Protein AF-A0A9E0MM77-F1 (afdb_monomer)

Sequence (121 aa):
MRPPLLFATLALAAAACAADTDDRPADFAYISKTILEPNCATATCHNDATAREGYDFSSVEASRETFRRNGLVVQPDDPPANPIIFILTTSGEERMPIDGPLPDADIALIERWIINGAELE

pLDDT: mean 89.4, std 14.32, range [45.78, 98.69]

Mean predicted aligned error: 8.42 Å

Foldseek 3Di:
DDDDDDDPPPPPPPPPPPPPPPPQDLALQSLLVPPCQVFACPPCGCDPVNNVVPHHSNHLVSNLVNCVVPVQADDLCDLCVGVVLVQLPDDDCSHPPNVDRDDPVSSVSNNVSSVVVVDSD

Structure (mmCIF, N/CA/C/O backbone):
data_AF-A0A9E0MM77-F1
#
_entry.id   AF-A0A9E0MM77-F1
#
loop_
_atom_site.group_PDB
_atom_site.id
_atom_site.type_symbol
_atom_site.label_atom_id
_atom_site.label_alt_id
_atom_site.label_comp_id
_atom_site.label_asym_id
_atom_site.label_entity_id
_atom_site.label_seq_id
_atom_site.pdbx_PDB_ins_code
_atom_site.Cartn_x
_atom_site.Cartn_y
_atom_site.Cartn_z
_atom_site.occupancy
_atom_site.B_iso_or_equiv
_atom_site.auth_seq_id
_atom_site.auth_comp_id
_atom_site.auth_asym_id
_atom_site.auth_atom_id
_atom_site.pdbx_PDB_model_num
ATOM 1 N N . MET A 1 1 ? -73.762 -27.262 6.592 1.00 45.78 1 MET A N 1
ATOM 2 C CA . MET A 1 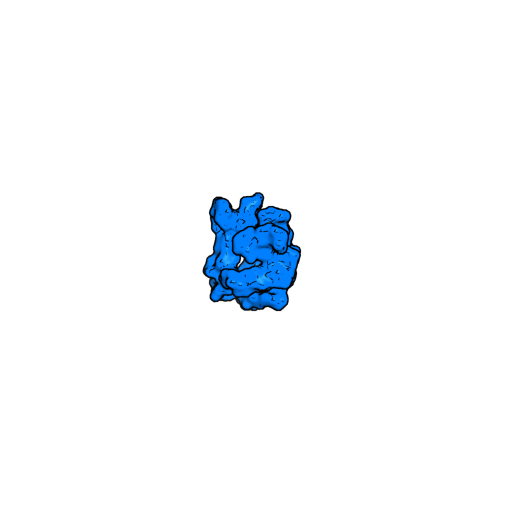1 ? -72.669 -27.856 5.792 1.00 45.78 1 MET A CA 1
ATOM 3 C C . MET A 1 1 ? -71.532 -26.837 5.760 1.00 45.78 1 MET A C 1
ATOM 5 O O . MET A 1 1 ? -71.763 -25.737 5.282 1.00 45.78 1 MET A O 1
ATOM 9 N N . ARG A 1 2 ? -70.387 -27.125 6.396 1.00 54.44 2 ARG A N 1
ATOM 10 C CA . ARG A 1 2 ? -69.206 -26.236 6.489 1.00 54.44 2 ARG A CA 1
ATOM 11 C C . ARG A 1 2 ? -68.191 -26.654 5.412 1.00 54.44 2 ARG A C 1
ATOM 13 O O . ARG A 1 2 ? -67.832 -27.830 5.436 1.00 54.44 2 ARG A O 1
ATOM 20 N N . PRO A 1 3 ? -67.712 -25.773 4.515 1.00 54.78 3 PRO A N 1
ATOM 21 C CA . PRO A 1 3 ? -66.551 -26.085 3.692 1.00 54.78 3 PRO A CA 1
ATOM 22 C C . PRO A 1 3 ? -65.253 -25.802 4.477 1.00 54.78 3 PRO A C 1
ATOM 24 O O . PRO A 1 3 ? -65.272 -25.000 5.418 1.00 54.78 3 PRO A O 1
ATOM 27 N N . PRO A 1 4 ? -64.150 -26.497 4.157 1.00 53.31 4 PRO A N 1
ATOM 28 C CA . PRO A 1 4 ? -62.966 -26.536 5.000 1.00 53.31 4 PRO A CA 1
ATOM 29 C C . PRO A 1 4 ? -62.049 -25.328 4.777 1.00 53.31 4 PRO A C 1
ATOM 31 O O . PRO A 1 4 ? -62.008 -24.725 3.707 1.00 53.31 4 PRO A O 1
ATOM 34 N N . LEU A 1 5 ? -61.307 -25.006 5.836 1.00 60.62 5 LEU A N 1
ATOM 35 C CA . LEU A 1 5 ? -60.223 -24.032 5.874 1.00 60.62 5 LEU A CA 1
ATOM 36 C C . LEU A 1 5 ? -59.088 -24.464 4.935 1.00 60.62 5 LEU A C 1
ATOM 38 O O . LEU A 1 5 ? -58.534 -25.548 5.098 1.00 60.62 5 LEU A O 1
ATOM 42 N N . LEU A 1 6 ? -58.704 -23.591 4.006 1.00 55.03 6 LEU A N 1
ATOM 43 C CA . LEU A 1 6 ? -57.439 -23.671 3.279 1.00 55.03 6 LEU A CA 1
ATOM 44 C C . LEU A 1 6 ? -56.541 -22.545 3.796 1.00 55.03 6 LEU A C 1
ATOM 46 O O . LEU A 1 6 ? -56.606 -21.409 3.333 1.00 55.03 6 LEU A O 1
ATOM 50 N N . PHE A 1 7 ? -55.728 -22.865 4.804 1.00 58.31 7 PHE A N 1
ATOM 51 C CA . PHE A 1 7 ? -54.594 -22.035 5.197 1.0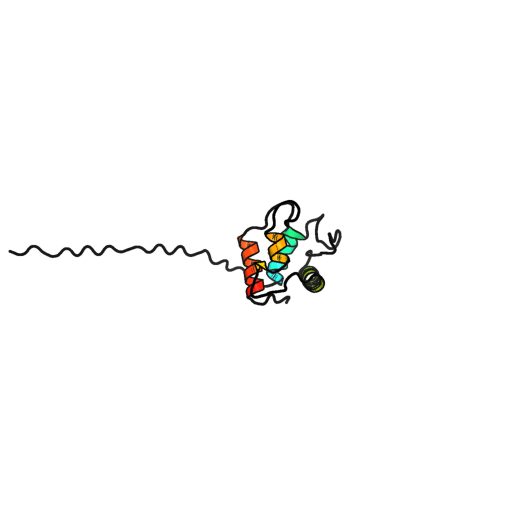0 58.31 7 PHE A CA 1
ATOM 52 C C . PHE A 1 7 ? -53.511 -22.184 4.127 1.00 58.31 7 PHE A C 1
ATOM 54 O O . PHE A 1 7 ? -52.761 -23.157 4.119 1.00 58.31 7 PHE A O 1
ATOM 61 N N . ALA A 1 8 ? -53.446 -21.229 3.203 1.00 59.31 8 ALA A N 1
ATOM 62 C CA . ALA A 1 8 ? -52.301 -21.080 2.319 1.00 59.31 8 ALA A CA 1
ATOM 63 C C . ALA A 1 8 ? -51.157 -20.440 3.120 1.00 59.31 8 ALA A C 1
ATOM 65 O O . ALA A 1 8 ? -51.098 -19.223 3.283 1.00 59.31 8 ALA A O 1
ATOM 66 N N . THR A 1 9 ? -50.264 -21.260 3.672 1.00 62.62 9 THR A N 1
ATOM 67 C CA . THR A 1 9 ? -48.993 -20.785 4.227 1.00 62.62 9 THR A CA 1
ATOM 68 C C . THR A 1 9 ? -48.086 -20.371 3.075 1.00 62.62 9 THR A C 1
ATOM 70 O O . THR A 1 9 ? -47.490 -21.213 2.404 1.00 62.62 9 THR A O 1
ATOM 73 N N . LEU A 1 10 ? -48.013 -19.065 2.828 1.00 62.00 10 LEU A N 1
ATOM 74 C CA . LEU A 1 10 ? -47.047 -18.457 1.925 1.00 62.00 10 LEU A CA 1
ATOM 75 C C . LEU A 1 10 ? -45.659 -18.564 2.579 1.00 62.00 10 LEU A C 1
ATOM 77 O O . LEU A 1 10 ? -45.331 -17.800 3.485 1.00 62.00 10 LEU A O 1
ATOM 81 N N . ALA A 1 11 ? -44.870 -19.559 2.174 1.00 62.47 11 ALA A N 1
ATOM 82 C CA . ALA A 1 11 ? -43.479 -19.680 2.589 1.00 62.47 11 ALA A CA 1
ATOM 83 C C . ALA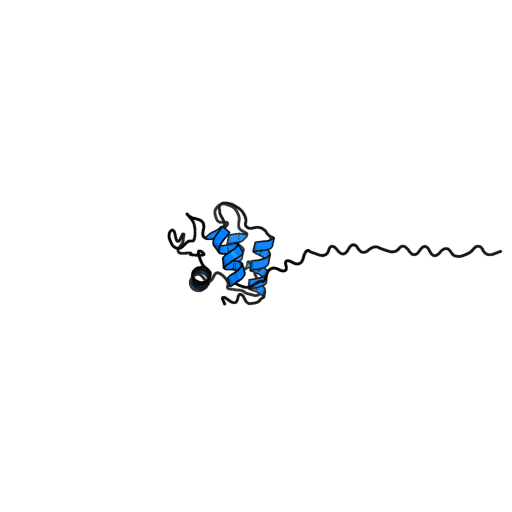 A 1 11 ? -42.670 -18.562 1.917 1.00 62.47 11 ALA A C 1
ATOM 85 O O . ALA A 1 11 ? -42.387 -18.611 0.720 1.00 62.47 11 ALA A O 1
ATOM 86 N N . LEU A 1 12 ? -42.343 -17.526 2.688 1.00 61.53 12 LEU A N 1
ATOM 87 C CA . LEU A 1 12 ? -41.462 -16.446 2.269 1.00 61.53 12 LEU A CA 1
ATOM 88 C C . LEU A 1 12 ? -40.030 -16.998 2.220 1.00 61.53 12 LEU A C 1
ATOM 90 O O . LEU A 1 12 ? -39.382 -17.161 3.252 1.00 61.53 12 LEU A O 1
ATOM 94 N N . ALA A 1 13 ? -39.551 -17.337 1.023 1.00 57.59 13 ALA A N 1
ATOM 95 C CA . ALA A 1 13 ? -38.148 -17.654 0.799 1.00 57.59 13 ALA A CA 1
ATOM 96 C C . ALA A 1 13 ? -37.330 -16.368 0.983 1.00 57.59 13 ALA A C 1
ATOM 98 O O . ALA A 1 13 ? -37.234 -15.540 0.078 1.00 57.59 13 ALA A O 1
ATOM 99 N N . ALA A 1 14 ? -36.777 -16.176 2.181 1.00 58.06 14 ALA A N 1
ATOM 100 C CA . ALA A 1 14 ? -35.747 -15.180 2.418 1.00 58.06 14 ALA A CA 1
ATOM 101 C C . ALA A 1 14 ? -34.488 -15.629 1.665 1.00 58.06 14 ALA A C 1
ATOM 103 O O . ALA A 1 14 ? -33.714 -16.449 2.156 1.00 58.06 14 ALA A O 1
ATOM 104 N N . ALA A 1 15 ? -34.312 -15.125 0.444 1.00 60.47 15 ALA A N 1
ATOM 105 C CA . ALA A 1 15 ? -33.025 -15.143 -0.226 1.00 60.47 15 ALA A CA 1
ATOM 106 C C . ALA A 1 15 ? -32.110 -14.197 0.558 1.00 60.47 15 ALA A C 1
ATOM 108 O O . ALA A 1 15 ? -32.059 -12.997 0.301 1.00 60.47 15 ALA A O 1
ATOM 109 N N . ALA A 1 16 ? -31.459 -14.731 1.591 1.00 60.31 16 ALA A N 1
ATOM 110 C CA . ALA A 1 16 ? -30.316 -14.077 2.187 1.00 60.31 16 ALA A CA 1
ATOM 111 C C . ALA A 1 16 ? -29.265 -13.988 1.080 1.00 60.31 16 ALA A C 1
ATOM 113 O O . ALA A 1 16 ? -28.714 -15.006 0.661 1.00 60.31 16 ALA A O 1
ATOM 114 N N . CYS A 1 17 ? -29.036 -12.783 0.563 1.00 53.84 17 CYS A N 1
ATOM 115 C CA . CYS A 1 17 ? -27.792 -12.477 -0.117 1.00 53.84 17 CYS A CA 1
ATOM 116 C C . CYS A 1 17 ? -26.696 -12.767 0.909 1.00 53.84 17 CYS A C 1
ATOM 118 O O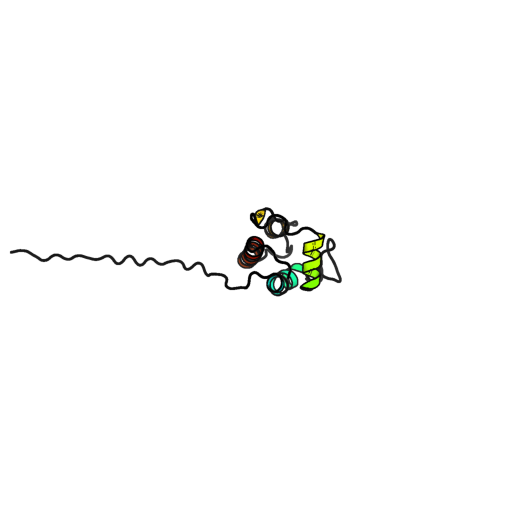 . CYS A 1 17 ? -26.468 -11.964 1.811 1.00 53.84 17 CYS A O 1
ATOM 120 N N . ALA A 1 18 ? -26.095 -13.953 0.841 1.00 57.72 18 ALA A N 1
ATOM 121 C CA . ALA A 1 18 ? -24.809 -14.172 1.463 1.00 57.72 18 ALA A CA 1
ATOM 122 C C . ALA A 1 18 ? -23.886 -13.167 0.776 1.00 57.72 18 ALA A C 1
ATOM 124 O O . ALA A 1 18 ? -23.575 -13.320 -0.404 1.00 57.72 18 ALA A O 1
ATOM 125 N N . ALA A 1 19 ? -23.577 -12.067 1.465 1.00 60.91 19 ALA A N 1
ATOM 126 C CA . ALA A 1 19 ? -22.420 -11.274 1.106 1.00 60.91 19 ALA A CA 1
ATOM 127 C C . ALA A 1 19 ? -21.265 -12.271 1.089 1.00 60.91 19 ALA A C 1
ATOM 129 O O . ALA A 1 19 ? -21.042 -12.940 2.098 1.00 60.91 19 ALA A O 1
ATOM 130 N N . ASP A 1 20 ? -20.660 -12.456 -0.080 1.00 66.50 20 ASP A N 1
ATOM 131 C CA . ASP A 1 20 ? -19.504 -13.324 -0.249 1.00 66.50 20 ASP A CA 1
ATOM 132 C C . ASP A 1 20 ? -18.461 -12.838 0.762 1.00 66.50 20 ASP A C 1
ATOM 134 O O . ASP A 1 20 ? -17.986 -11.700 0.675 1.00 66.50 20 ASP A O 1
ATOM 138 N N . THR A 1 21 ? -18.248 -13.605 1.832 1.00 78.06 21 THR A N 1
ATOM 139 C CA . THR A 1 21 ? -17.295 -13.216 2.861 1.00 78.06 21 THR A CA 1
ATOM 140 C C . THR A 1 21 ? -15.924 -13.458 2.274 1.00 78.06 21 THR A C 1
ATOM 142 O O . THR A 1 21 ? -15.574 -14.578 1.921 1.00 78.06 21 THR A O 1
ATOM 145 N N . ASP A 1 22 ? -15.160 -12.385 2.112 1.00 89.06 22 ASP A N 1
ATOM 146 C CA . ASP A 1 22 ? -13.785 -12.492 1.661 1.00 89.06 22 ASP A CA 1
ATOM 147 C C . ASP A 1 22 ? -12.939 -13.168 2.752 1.00 89.06 22 ASP A C 1
ATOM 149 O O . ASP A 1 22 ? -12.529 -12.536 3.729 1.00 89.06 22 ASP A O 1
ATOM 153 N N . ASP A 1 23 ? -12.700 -14.466 2.561 1.00 94.06 23 ASP A N 1
ATOM 154 C CA . ASP A 1 23 ? -11.995 -15.353 3.491 1.00 94.06 23 ASP A CA 1
ATOM 155 C C . ASP A 1 23 ? -10.461 -15.207 3.434 1.00 94.06 23 ASP A C 1
ATOM 157 O O . ASP A 1 23 ? -9.730 -15.961 4.085 1.00 94.06 23 ASP A O 1
ATOM 161 N N . ARG A 1 24 ? -9.937 -14.255 2.650 1.00 96.62 24 ARG A N 1
ATOM 162 C CA . ARG A 1 24 ? -8.498 -13.975 2.623 1.00 96.62 24 ARG A CA 1
ATOM 163 C C . ARG A 1 24 ? -8.025 -13.475 3.988 1.00 96.62 24 ARG A C 1
ATOM 165 O O . ARG A 1 24 ? -8.726 -12.689 4.635 1.00 96.62 24 ARG A O 1
ATOM 172 N N . PRO A 1 25 ? -6.828 -13.889 4.430 1.00 96.50 25 PRO A N 1
ATOM 173 C CA . PRO A 1 25 ? -6.340 -13.499 5.735 1.00 96.50 25 PRO A CA 1
ATOM 174 C C . PRO A 1 25 ? -5.958 -12.014 5.724 1.00 96.50 25 PRO A C 1
ATOM 176 O O . PRO A 1 25 ? -5.201 -11.539 4.877 1.00 96.50 25 PRO A O 1
ATOM 179 N N . ALA A 1 26 ? -6.517 -11.272 6.677 1.00 96.31 26 ALA A N 1
ATOM 180 C CA . ALA A 1 26 ? -6.249 -9.852 6.878 1.00 96.31 26 ALA A CA 1
ATOM 181 C C . ALA A 1 26 ? -4.967 -9.652 7.703 1.00 96.31 26 ALA A C 1
ATOM 183 O O . ALA A 1 26 ? -5.005 -9.049 8.774 1.00 96.31 26 ALA A O 1
ATOM 184 N N . ASP A 1 27 ? -3.853 -10.204 7.218 1.00 96.88 27 ASP A N 1
ATOM 185 C CA . ASP A 1 27 ? -2.518 -10.057 7.802 1.00 96.88 27 ASP A CA 1
ATOM 186 C C . ASP A 1 27 ? -1.560 -9.337 6.843 1.00 96.88 27 ASP A C 1
ATOM 188 O O . ASP A 1 27 ? -1.721 -9.356 5.617 1.00 96.88 27 ASP A O 1
ATOM 192 N N . PHE A 1 28 ? -0.554 -8.671 7.413 1.00 98.19 28 PHE A N 1
ATOM 193 C CA . PHE A 1 28 ? 0.336 -7.799 6.654 1.00 98.19 28 PHE A CA 1
ATOM 194 C C . PHE A 1 28 ? 1.198 -8.554 5.639 1.00 98.19 28 PHE A C 1
ATOM 196 O O . PHE A 1 28 ? 1.408 -8.069 4.526 1.00 98.19 28 PHE A O 1
ATOM 203 N N . ALA A 1 29 ? 1.676 -9.753 5.980 1.00 98.31 29 ALA A N 1
ATOM 204 C CA . ALA A 1 29 ? 2.498 -10.552 5.080 1.00 98.31 29 ALA A CA 1
ATOM 205 C C . ALA A 1 29 ? 1.710 -11.001 3.839 1.00 98.31 29 ALA A C 1
ATOM 207 O O . ALA A 1 29 ? 2.249 -10.980 2.726 1.00 98.31 29 ALA A O 1
ATOM 208 N N . TYR A 1 30 ? 0.440 -11.375 4.009 1.00 98.56 30 TYR A N 1
ATOM 209 C CA . TYR A 1 30 ? -0.456 -11.705 2.908 1.00 98.56 30 TYR A CA 1
ATOM 210 C C . TYR A 1 30 ? -0.759 -10.479 2.044 1.00 98.56 30 TYR A C 1
ATOM 212 O O . TYR A 1 30 ? -0.579 -10.539 0.825 1.00 98.56 30 TYR A O 1
ATOM 220 N N . ILE A 1 31 ? -1.151 -9.355 2.655 1.00 98.62 31 ILE A N 1
ATOM 221 C CA . ILE A 1 31 ? -1.431 -8.096 1.943 1.00 98.62 31 ILE A CA 1
ATOM 222 C C . ILE A 1 31 ? -0.199 -7.632 1.163 1.00 98.62 31 ILE A C 1
ATOM 224 O O . ILE A 1 31 ? -0.302 -7.287 -0.013 1.00 98.62 31 ILE A O 1
ATOM 228 N N . SER A 1 32 ? 0.985 -7.680 1.772 1.00 98.69 32 SER A N 1
ATOM 229 C CA . SER A 1 32 ? 2.221 -7.291 1.102 1.00 98.69 32 SER A CA 1
ATOM 230 C C . SER A 1 32 ? 2.476 -8.132 -0.149 1.00 98.69 32 SER A C 1
ATOM 232 O O . SER A 1 32 ? 2.646 -7.570 -1.225 1.00 98.69 32 SER A O 1
ATOM 234 N N . LYS A 1 33 ? 2.407 -9.462 -0.052 1.00 98.50 33 LYS A N 1
ATOM 235 C CA . LYS A 1 33 ? 2.721 -10.353 -1.182 1.00 98.50 33 LYS A CA 1
ATOM 236 C C . LYS A 1 33 ? 1.660 -10.380 -2.275 1.00 98.50 33 LYS A C 1
ATOM 238 O O . LYS A 1 33 ? 1.980 -10.612 -3.436 1.00 98.50 33 LYS A O 1
ATOM 243 N N . THR A 1 34 ? 0.390 -10.248 -1.903 1.00 98.31 34 THR A N 1
ATOM 244 C CA . THR A 1 34 ? -0.729 -10.469 -2.835 1.00 98.31 34 THR A CA 1
ATOM 245 C C . THR A 1 34 ? -1.325 -9.179 -3.372 1.00 98.31 34 THR A C 1
ATOM 247 O O . THR A 1 34 ? -1.942 -9.207 -4.433 1.00 98.31 34 THR A O 1
ATOM 250 N N . ILE A 1 35 ? -1.102 -8.056 -2.684 1.00 98.38 35 ILE A N 1
ATOM 251 C CA . ILE A 1 35 ? -1.625 -6.746 -3.066 1.00 98.38 35 ILE A CA 1
ATOM 252 C C . ILE A 1 35 ? -0.481 -5.760 -3.312 1.00 98.38 35 ILE A C 1
ATOM 254 O O . ILE A 1 35 ? -0.355 -5.267 -4.429 1.00 98.38 35 ILE A O 1
ATOM 258 N N . LEU A 1 36 ? 0.367 -5.472 -2.320 1.00 98.25 36 LEU A N 1
ATOM 259 C CA . LEU A 1 36 ? 1.333 -4.367 -2.437 1.00 98.25 36 LEU A CA 1
ATOM 260 C C . LEU A 1 36 ? 2.446 -4.657 -3.453 1.00 98.25 36 LEU A C 1
ATOM 262 O O . LEU A 1 36 ? 2.720 -3.838 -4.323 1.00 98.25 36 LEU A O 1
ATOM 266 N N . GLU A 1 37 ? 3.070 -5.826 -3.382 1.00 98.25 37 GLU A N 1
ATOM 267 C CA . GLU A 1 37 ? 4.161 -6.215 -4.276 1.00 98.25 37 GLU A CA 1
ATOM 268 C C . GLU A 1 37 ? 3.720 -6.219 -5.756 1.00 98.25 37 GLU A C 1
ATOM 270 O O . GLU A 1 37 ? 4.317 -5.489 -6.551 1.00 98.25 37 GLU A O 1
ATOM 275 N N . PRO A 1 38 ? 2.643 -6.924 -6.165 1.00 97.31 38 PRO A N 1
ATOM 276 C CA . PRO A 1 38 ? 2.257 -6.970 -7.576 1.00 97.31 38 PRO A CA 1
ATOM 277 C C . PRO A 1 38 ? 1.658 -5.663 -8.113 1.00 97.31 38 PRO A C 1
ATOM 279 O O . PRO A 1 38 ? 1.770 -5.416 -9.313 1.00 97.31 38 PRO A O 1
ATOM 282 N N . ASN A 1 39 ? 1.030 -4.832 -7.270 1.00 97.50 39 ASN A N 1
ATOM 283 C CA . ASN A 1 39 ? 0.330 -3.623 -7.728 1.00 97.50 39 ASN A CA 1
ATOM 284 C C . ASN A 1 39 ? 1.118 -2.324 -7.496 1.00 97.50 39 ASN A C 1
ATOM 286 O O . ASN A 1 39 ? 0.835 -1.317 -8.139 1.00 97.50 39 ASN A O 1
ATOM 290 N N . CYS A 1 40 ? 2.099 -2.310 -6.591 1.00 97.12 40 CYS A N 1
ATOM 291 C CA . CYS A 1 40 ? 2.831 -1.094 -6.215 1.00 97.12 40 CYS A CA 1
ATOM 292 C C . CYS A 1 40 ? 4.331 -1.187 -6.525 1.00 97.12 40 CYS A C 1
ATOM 294 O O . CYS A 1 40 ? 4.930 -0.183 -6.919 1.00 97.12 40 CYS A O 1
ATOM 296 N N . ALA A 1 41 ? 4.936 -2.376 -6.423 1.00 97.31 41 ALA A N 1
ATOM 297 C CA . ALA A 1 41 ? 6.361 -2.596 -6.692 1.00 97.31 41 ALA A CA 1
ATOM 298 C C . ALA A 1 41 ? 6.665 -2.955 -8.159 1.00 97.31 41 ALA A C 1
ATOM 300 O O . ALA A 1 41 ? 7.640 -3.643 -8.464 1.00 97.31 41 ALA A O 1
ATOM 301 N N . THR A 1 42 ? 5.855 -2.466 -9.101 1.00 95.00 42 THR A N 1
ATOM 302 C CA . THR A 1 42 ? 6.099 -2.677 -10.535 1.00 95.00 42 THR A CA 1
ATOM 303 C C . THR A 1 42 ? 7.359 -1.940 -10.995 1.00 95.00 42 THR A C 1
ATOM 305 O O . THR A 1 42 ? 7.845 -1.035 -10.317 1.00 95.00 42 THR A O 1
ATOM 308 N N . ALA A 1 43 ? 7.916 -2.327 -12.149 1.00 93.62 43 ALA A N 1
ATOM 309 C CA . ALA A 1 43 ? 9.276 -1.977 -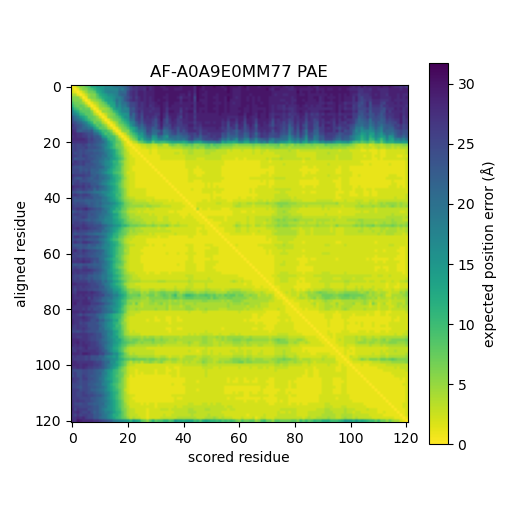12.579 1.00 93.62 43 ALA A CA 1
ATOM 310 C C . ALA A 1 43 ? 9.643 -0.481 -12.502 1.00 93.62 43 ALA A C 1
ATOM 312 O O . ALA A 1 43 ? 10.810 -0.167 -12.296 1.00 93.62 43 ALA A O 1
ATOM 313 N N . THR A 1 44 ? 8.678 0.429 -12.650 1.00 92.94 44 THR A N 1
ATOM 314 C CA . THR A 1 44 ? 8.901 1.884 -12.636 1.00 92.94 44 THR A CA 1
ATOM 315 C C . THR A 1 44 ? 8.307 2.594 -11.419 1.00 92.94 44 THR A C 1
ATOM 317 O O . THR A 1 44 ? 8.178 3.816 -11.449 1.00 92.94 44 THR A O 1
ATOM 320 N N . CYS A 1 45 ? 7.887 1.869 -10.383 1.00 95.31 45 CYS A N 1
ATOM 321 C CA . CYS A 1 45 ? 7.093 2.414 -9.281 1.00 95.31 45 CYS A CA 1
ATOM 322 C C . CYS A 1 45 ? 7.823 2.288 -7.931 1.00 95.31 45 CYS A C 1
ATOM 324 O O . CYS A 1 45 ? 8.932 2.802 -7.774 1.00 95.31 45 CYS A O 1
ATOM 326 N N . HIS A 1 46 ? 7.198 1.673 -6.933 1.00 97.06 46 HIS A N 1
ATOM 327 C CA . HIS A 1 46 ? 7.657 1.665 -5.547 1.00 97.06 46 HIS A CA 1
ATOM 328 C C . HIS A 1 46 ? 8.382 0.349 -5.229 1.00 97.06 46 HIS A C 1
ATOM 330 O O . HIS A 1 46 ? 7.880 -0.486 -4.479 1.00 97.06 46 HIS A O 1
ATOM 336 N N . ASN A 1 47 ? 9.533 0.132 -5.869 1.00 96.81 47 ASN A N 1
ATOM 337 C CA . ASN A 1 47 ? 10.412 -1.028 -5.658 1.00 96.81 47 ASN A CA 1
ATOM 338 C C . ASN A 1 47 ? 11.821 -0.595 -5.221 1.00 96.81 47 ASN A C 1
ATOM 340 O O . ASN A 1 47 ? 12.124 0.595 -5.226 1.00 96.81 47 ASN A O 1
ATOM 344 N N . ASP A 1 48 ? 12.691 -1.548 -4.899 1.00 96.44 48 ASP A N 1
ATOM 345 C CA . ASP A 1 48 ? 14.067 -1.308 -4.445 1.00 96.44 48 ASP A CA 1
ATOM 346 C C . ASP A 1 48 ? 14.931 -0.501 -5.437 1.00 96.44 48 ASP A C 1
ATOM 348 O O . ASP A 1 48 ? 15.755 0.323 -5.037 1.00 96.44 48 ASP A O 1
ATOM 352 N N . ALA A 1 49 ? 14.734 -0.711 -6.738 1.00 96.00 49 ALA A N 1
ATOM 353 C CA . ALA A 1 49 ? 15.516 -0.087 -7.797 1.00 96.00 49 ALA A CA 1
ATOM 354 C C . ALA A 1 49 ? 15.053 1.339 -8.131 1.00 96.00 49 ALA A C 1
ATOM 356 O O . ALA A 1 49 ? 15.877 2.203 -8.434 1.00 96.00 49 ALA A O 1
ATOM 357 N N . THR A 1 50 ? 13.743 1.586 -8.121 1.00 95.75 50 THR A N 1
ATOM 358 C CA . THR A 1 50 ? 13.150 2.872 -8.521 1.00 95.75 50 THR A CA 1
ATOM 359 C C . THR A 1 50 ? 12.806 3.742 -7.322 1.00 95.75 50 THR A C 1
ATOM 361 O O . THR A 1 50 ? 12.956 4.960 -7.400 1.00 95.75 50 THR A O 1
ATOM 364 N N . ALA A 1 51 ? 12.335 3.127 -6.237 1.00 92.88 51 ALA A N 1
ATOM 365 C CA . ALA A 1 51 ? 11.966 3.749 -4.972 1.00 92.88 51 ALA A CA 1
ATOM 366 C C . ALA A 1 51 ? 11.215 5.078 -5.149 1.00 92.88 51 ALA A C 1
ATOM 368 O O . ALA A 1 51 ? 11.600 6.095 -4.562 1.00 92.88 51 ALA A O 1
ATOM 369 N N . ARG A 1 52 ? 10.176 5.115 -6.004 1.00 94.12 52 ARG A N 1
ATOM 370 C CA . ARG A 1 52 ? 9.416 6.357 -6.230 1.00 94.12 52 ARG A CA 1
ATOM 371 C C . ARG A 1 52 ? 8.901 6.905 -4.905 1.00 94.12 52 ARG A C 1
ATOM 373 O O . ARG A 1 52 ? 8.361 6.151 -4.100 1.00 94.12 52 ARG A O 1
ATOM 380 N N . GLU A 1 53 ? 9.106 8.203 -4.684 1.00 93.31 53 GLU A N 1
ATOM 381 C CA . GLU A 1 53 ? 8.795 8.890 -3.419 1.00 93.31 53 GLU A CA 1
ATOM 382 C C . GLU A 1 53 ? 9.429 8.237 -2.168 1.00 93.31 53 GLU A C 1
ATOM 384 O O . GLU A 1 53 ? 8.987 8.449 -1.043 1.00 93.31 53 GLU A O 1
ATOM 389 N N . GLY A 1 54 ? 10.488 7.440 -2.347 1.00 95.19 54 GLY A N 1
ATOM 390 C CA . GLY A 1 54 ? 11.163 6.719 -1.270 1.00 95.19 54 GLY A CA 1
ATOM 391 C C . GLY A 1 54 ? 10.410 5.492 -0.745 1.00 95.19 54 GLY A C 1
ATOM 392 O O . GLY A 1 54 ? 10.762 5.002 0.328 1.00 95.19 54 GLY A O 1
ATOM 393 N N . TYR A 1 55 ? 9.391 4.998 -1.457 1.00 97.81 55 TYR A N 1
ATOM 394 C CA . TYR A 1 55 ? 8.642 3.797 -1.071 1.00 97.81 55 TYR A CA 1
ATOM 395 C C . TYR A 1 55 ? 9.153 2.546 -1.774 1.00 97.81 55 TYR A C 1
ATOM 397 O O . TYR A 1 55 ? 9.414 2.557 -2.979 1.00 97.81 55 TYR A O 1
ATOM 405 N N . ASP A 1 56 ? 9.210 1.455 -1.016 1.00 98.31 56 ASP A N 1
ATOM 406 C CA . ASP A 1 56 ? 9.543 0.126 -1.509 1.00 98.31 56 ASP A CA 1
ATOM 407 C C . ASP A 1 56 ? 8.553 -0.906 -0.948 1.00 98.31 56 ASP A C 1
ATOM 409 O O . ASP A 1 56 ? 8.451 -1.098 0.266 1.00 98.31 56 ASP A O 1
ATOM 413 N N . PHE A 1 57 ? 7.815 -1.555 -1.848 1.00 98.31 57 PHE A N 1
ATOM 414 C CA . PHE A 1 57 ? 6.880 -2.642 -1.560 1.00 98.31 57 PHE A CA 1
ATOM 415 C C . PHE A 1 57 ? 7.322 -3.976 -2.184 1.00 98.31 57 PHE A C 1
ATOM 417 O O . PHE A 1 57 ? 6.531 -4.910 -2.260 1.00 98.31 57 PHE A O 1
ATOM 424 N N . SER A 1 58 ? 8.576 -4.083 -2.642 1.00 98.00 58 SER A N 1
ATOM 425 C CA . SER A 1 58 ? 9.111 -5.259 -3.354 1.00 98.00 58 SER A CA 1
ATOM 426 C C . SER A 1 58 ? 9.253 -6.515 -2.488 1.00 98.00 58 SER A C 1
ATOM 428 O O . SER A 1 58 ? 9.550 -7.596 -2.990 1.00 98.00 58 SER A O 1
ATOM 430 N N . SER A 1 59 ? 9.069 -6.386 -1.175 1.00 98.31 59 SER A N 1
ATOM 431 C CA . SER A 1 59 ? 9.049 -7.499 -0.233 1.00 98.31 59 SER A CA 1
ATOM 432 C C . SER A 1 59 ? 8.227 -7.153 1.006 1.00 98.31 59 SER A C 1
ATOM 434 O O . SER A 1 59 ? 7.941 -5.981 1.272 1.00 98.31 59 SER A O 1
ATOM 436 N N . VAL A 1 60 ? 7.907 -8.165 1.819 1.00 98.38 60 VAL A N 1
ATOM 437 C CA . VAL A 1 60 ? 7.251 -7.968 3.126 1.00 98.38 60 VAL A CA 1
ATOM 438 C C . VAL A 1 60 ? 8.077 -7.060 4.028 1.00 98.38 60 VAL A C 1
ATOM 440 O O . VAL A 1 60 ? 7.535 -6.153 4.650 1.00 98.38 60 VAL A O 1
ATOM 443 N N . GLU A 1 61 ? 9.393 -7.266 4.088 1.00 98.50 61 GLU A N 1
ATOM 444 C CA . GLU A 1 61 ? 10.270 -6.466 4.942 1.00 98.50 61 GLU A CA 1
ATOM 445 C C . GLU A 1 61 ? 10.354 -5.010 4.477 1.00 98.50 61 GLU A C 1
ATOM 447 O O . GLU A 1 61 ? 10.184 -4.104 5.295 1.00 98.50 61 GLU A O 1
ATOM 452 N N . ALA A 1 62 ? 10.533 -4.783 3.174 1.00 98.31 62 ALA A N 1
ATOM 453 C CA . ALA A 1 62 ? 10.550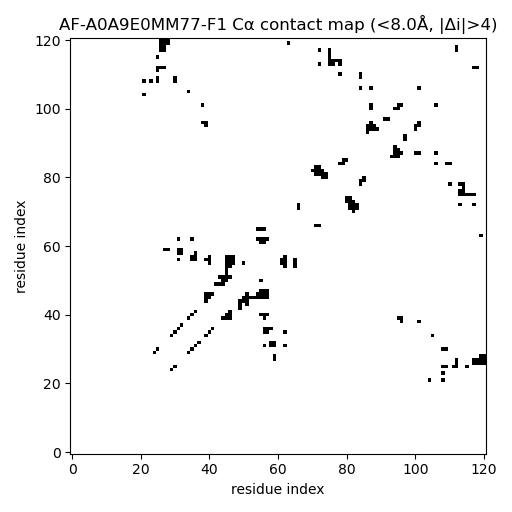 -3.440 2.602 1.00 98.31 62 ALA A CA 1
ATOM 454 C C . ALA A 1 62 ? 9.205 -2.725 2.789 1.00 98.31 62 ALA A C 1
ATOM 456 O O . ALA A 1 62 ? 9.169 -1.588 3.260 1.00 98.31 62 ALA A O 1
ATOM 457 N N . SER A 1 63 ? 8.093 -3.427 2.538 1.00 98.38 63 SER A N 1
ATOM 458 C CA . SER A 1 63 ? 6.743 -2.905 2.778 1.00 98.38 63 SER A CA 1
ATOM 459 C C . SER A 1 63 ? 6.590 -2.483 4.236 1.00 98.38 63 SER A C 1
ATOM 461 O O . SER A 1 63 ? 6.102 -1.394 4.527 1.00 98.38 63 SER A O 1
ATOM 463 N N . ARG A 1 64 ? 7.046 -3.322 5.173 1.00 98.19 64 ARG A N 1
ATOM 464 C CA . ARG A 1 64 ? 6.975 -3.049 6.610 1.00 98.19 64 ARG A CA 1
ATOM 465 C C . ARG A 1 64 ? 7.706 -1.765 6.977 1.00 98.19 64 ARG A C 1
ATOM 467 O O . ARG A 1 64 ? 7.187 -0.942 7.730 1.00 98.19 64 ARG A O 1
ATOM 474 N N . GLU A 1 65 ? 8.910 -1.598 6.445 1.00 98.00 65 GLU A N 1
ATOM 475 C CA . GLU A 1 65 ? 9.719 -0.408 6.679 1.00 98.00 65 GLU A CA 1
ATOM 476 C C . GLU A 1 65 ? 9.080 0.835 6.054 1.00 98.00 65 GLU A C 1
ATOM 478 O O . GLU A 1 65 ? 9.002 1.879 6.705 1.00 98.00 65 GLU A O 1
ATOM 483 N N . THR A 1 66 ? 8.537 0.708 4.841 1.00 97.81 66 THR A N 1
ATOM 484 C CA . THR A 1 66 ? 7.766 1.764 4.180 1.00 97.81 66 THR A CA 1
ATOM 485 C C . THR A 1 66 ? 6.580 2.202 5.044 1.00 97.81 66 THR A C 1
ATOM 487 O O . THR A 1 66 ? 6.408 3.399 5.275 1.00 97.81 66 THR A O 1
ATOM 490 N N . PHE A 1 67 ? 5.801 1.271 5.602 1.00 97.50 67 PHE A N 1
ATOM 491 C CA . PHE A 1 67 ? 4.688 1.604 6.498 1.00 97.50 67 PHE A CA 1
ATOM 492 C C . PHE A 1 67 ? 5.157 2.321 7.772 1.00 97.50 67 PHE A C 1
ATOM 494 O O . PHE A 1 67 ? 4.583 3.347 8.142 1.00 97.50 67 PHE A O 1
ATOM 501 N N . ARG A 1 68 ? 6.226 1.831 8.417 1.00 96.06 68 ARG A N 1
ATOM 502 C CA . ARG A 1 68 ? 6.772 2.415 9.657 1.00 96.06 68 ARG A CA 1
ATOM 503 C C . ARG A 1 68 ? 7.315 3.824 9.467 1.00 96.06 68 ARG A C 1
ATOM 505 O O . ARG A 1 68 ? 7.059 4.689 10.299 1.00 96.06 68 ARG A O 1
ATOM 512 N N . ARG A 1 69 ? 8.075 4.056 8.395 1.00 96.56 69 ARG A N 1
ATOM 513 C CA . ARG A 1 69 ? 8.723 5.353 8.143 1.00 96.56 69 ARG A CA 1
ATOM 514 C C . ARG A 1 69 ? 7.739 6.445 7.767 1.00 96.56 69 ARG A C 1
ATOM 516 O O . ARG A 1 69 ? 7.976 7.602 8.098 1.00 96.56 69 ARG A O 1
ATOM 523 N N . ASN A 1 70 ? 6.671 6.075 7.068 1.00 96.19 70 ASN A N 1
ATOM 524 C CA . ASN A 1 70 ? 5.789 7.038 6.417 1.00 96.19 70 ASN A CA 1
ATOM 525 C C . ASN A 1 70 ? 4.446 7.219 7.127 1.00 96.19 70 ASN A C 1
ATOM 527 O O . ASN A 1 70 ? 3.661 8.062 6.707 1.00 96.19 70 ASN A O 1
ATOM 531 N N . GLY A 1 71 ? 4.175 6.459 8.195 1.00 94.88 71 GLY A N 1
ATOM 532 C CA . GLY A 1 71 ? 2.938 6.601 8.964 1.00 94.88 71 GLY A CA 1
ATOM 533 C C . GLY A 1 71 ? 1.697 6.334 8.112 1.00 94.88 71 GLY A C 1
ATOM 534 O O . GLY A 1 71 ? 0.745 7.105 8.145 1.00 94.88 71 GLY A O 1
ATOM 535 N N . LEU A 1 72 ? 1.720 5.261 7.316 1.00 96.69 72 LEU A N 1
ATOM 536 C CA . LEU A 1 72 ? 0.634 4.944 6.378 1.00 96.69 72 LEU A CA 1
ATOM 537 C C . LEU A 1 72 ? -0.657 4.479 7.070 1.00 96.69 72 LEU A C 1
ATOM 539 O O . LEU A 1 72 ? -1.721 4.498 6.450 1.00 96.69 72 LEU A O 1
ATOM 543 N N . VAL A 1 73 ? -0.563 4.111 8.351 1.00 96.62 73 VAL A N 1
ATOM 544 C CA . VAL A 1 73 ? -1.688 3.800 9.238 1.00 96.62 73 VAL A CA 1
ATOM 545 C C . VAL A 1 73 ? -1.513 4.581 10.541 1.00 96.62 73 VAL A C 1
ATOM 547 O O . VAL A 1 73 ? -0.468 4.497 11.184 1.00 96.62 73 VAL A O 1
ATOM 550 N N . VAL A 1 74 ? -2.528 5.359 10.912 1.00 93.94 74 VAL A N 1
ATOM 551 C CA . VAL A 1 74 ? -2.542 6.291 12.051 1.00 93.94 74 VAL A CA 1
ATOM 552 C C . VAL A 1 74 ? -3.803 6.189 12.916 1.00 93.94 74 VAL A C 1
ATOM 554 O O . VAL A 1 74 ? -3.754 6.595 14.074 1.00 93.94 74 VAL A O 1
ATOM 557 N N . GLN A 1 75 ? -4.914 5.671 12.381 1.00 91.38 75 GLN A N 1
ATOM 558 C CA . GLN A 1 75 ? -6.212 5.561 13.063 1.00 91.3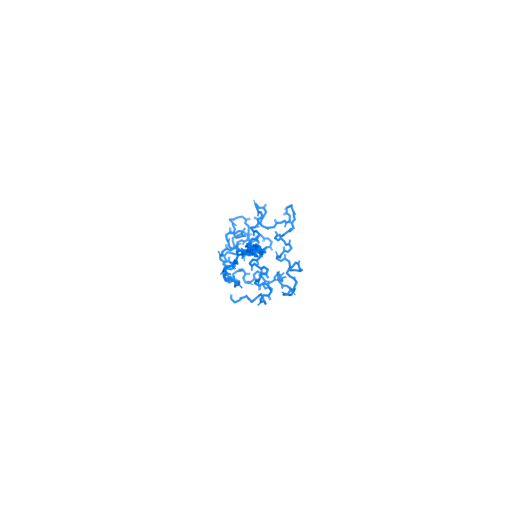8 75 GLN A CA 1
ATOM 559 C C . GLN A 1 75 ? -6.829 4.178 12.778 1.00 91.38 75 GLN A C 1
ATOM 561 O O . GLN A 1 75 ? -7.512 4.009 11.767 1.00 91.38 75 GLN A O 1
ATOM 566 N N . PRO A 1 76 ? -6.568 3.158 13.615 1.00 86.75 76 PRO A N 1
ATOM 567 C CA . PRO A 1 76 ? -7.075 1.799 13.398 1.00 86.75 76 PRO A CA 1
ATOM 568 C C . PRO A 1 76 ? -8.608 1.685 13.382 1.00 86.75 76 PRO A C 1
ATOM 570 O O . PRO A 1 76 ? -9.155 0.784 12.758 1.00 86.75 76 PRO A O 1
ATOM 573 N N . ASP A 1 77 ? -9.311 2.593 14.057 1.00 88.00 77 ASP A N 1
ATOM 574 C CA . ASP A 1 77 ? -10.771 2.618 14.180 1.00 88.00 77 ASP A CA 1
ATOM 575 C C . ASP A 1 77 ? -11.486 3.429 13.083 1.00 88.00 77 ASP A C 1
ATOM 577 O O . ASP A 1 77 ? -12.714 3.391 13.004 1.00 88.00 77 ASP A O 1
ATOM 581 N N . ASP A 1 78 ? -10.739 4.108 12.206 1.00 91.00 78 ASP A N 1
ATOM 582 C CA . ASP A 1 78 ? -11.270 4.906 11.095 1.00 91.00 78 ASP A CA 1
ATOM 583 C C . ASP A 1 78 ? -10.440 4.674 9.816 1.00 91.00 78 ASP A C 1
ATOM 585 O O . ASP A 1 78 ? -9.533 5.457 9.513 1.00 91.00 78 ASP A O 1
ATOM 589 N N . PRO A 1 79 ? -10.695 3.592 9.045 1.00 90.44 79 PRO A N 1
ATOM 590 C CA . PRO A 1 79 ? -9.903 3.269 7.858 1.00 90.44 79 PRO A CA 1
ATOM 591 C C . PRO A 1 79 ? -9.763 4.433 6.863 1.00 90.44 79 PRO A C 1
ATOM 593 O O . PRO A 1 79 ? -8.619 4.725 6.503 1.00 90.44 79 PRO A O 1
ATOM 596 N N . PRO A 1 80 ? -10.834 5.172 6.498 1.00 92.69 80 PRO A N 1
ATOM 597 C CA . PRO A 1 80 ? -10.735 6.352 5.634 1.00 92.69 80 PRO A CA 1
ATOM 598 C C . PRO A 1 80 ? -9.785 7.454 6.122 1.00 92.69 80 PRO A C 1
ATOM 600 O O . PRO A 1 80 ? -9.280 8.219 5.301 1.00 92.69 80 PRO A O 1
ATOM 603 N N . ALA A 1 81 ? -9.511 7.550 7.428 1.00 92.94 81 ALA A N 1
ATOM 604 C CA . ALA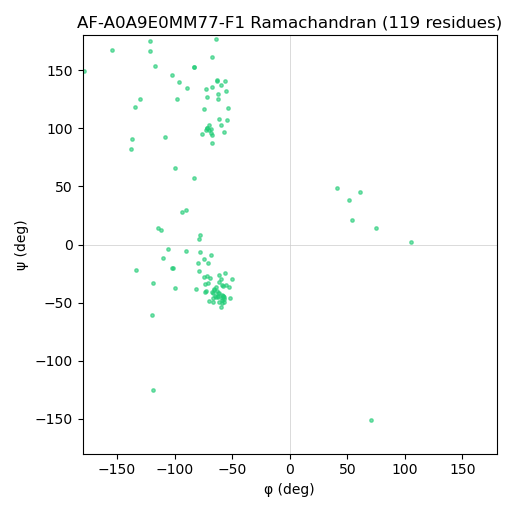 A 1 81 ? -8.569 8.527 7.977 1.00 92.94 81 ALA A CA 1
ATOM 605 C C . ALA A 1 81 ? -7.089 8.142 7.790 1.00 92.94 81 ALA A C 1
ATOM 607 O O . ALA A 1 81 ? -6.201 8.935 8.114 1.00 92.94 81 ALA A O 1
ATOM 608 N N . ASN A 1 82 ? -6.792 6.943 7.279 1.00 97.69 82 ASN A N 1
ATOM 609 C CA . ASN A 1 82 ? -5.423 6.473 7.084 1.00 97.69 82 ASN A CA 1
ATOM 610 C C . ASN A 1 82 ? -4.887 6.865 5.697 1.00 97.69 82 ASN A C 1
ATOM 612 O O . ASN A 1 82 ? -5.571 6.631 4.697 1.00 97.69 82 ASN A O 1
ATOM 616 N N . PRO A 1 83 ? -3.641 7.376 5.593 1.00 97.31 83 PRO A N 1
ATOM 617 C CA . PRO A 1 83 ? -3.044 7.760 4.312 1.00 97.31 83 PRO A CA 1
ATOM 618 C C . PRO A 1 83 ? -3.074 6.662 3.244 1.00 97.31 83 PRO A C 1
ATOM 620 O O . PRO A 1 83 ? -3.293 6.966 2.072 1.00 97.31 83 PRO A O 1
ATOM 623 N N . ILE A 1 84 ? -2.902 5.391 3.636 1.00 97.69 84 ILE A N 1
ATOM 624 C CA . ILE A 1 84 ? -2.982 4.269 2.693 1.00 97.69 84 ILE A CA 1
ATOM 625 C C . ILE A 1 84 ? -4.369 4.138 2.056 1.00 97.69 84 ILE A C 1
ATOM 627 O O . ILE A 1 84 ? -4.464 3.933 0.855 1.00 97.69 84 ILE A O 1
ATOM 631 N N . ILE A 1 85 ? -5.455 4.309 2.812 1.00 98.19 85 ILE A N 1
ATOM 632 C CA . ILE A 1 85 ? -6.811 4.220 2.251 1.00 98.19 85 ILE A CA 1
ATOM 633 C C . ILE A 1 85 ? -7.109 5.450 1.398 1.00 98.19 85 ILE A C 1
ATOM 635 O O . ILE A 1 85 ? -7.654 5.325 0.300 1.00 98.19 85 ILE A O 1
ATOM 639 N N . PHE A 1 86 ? -6.686 6.633 1.847 1.00 97.19 86 PHE A N 1
ATOM 640 C CA . PHE A 1 86 ? -6.847 7.868 1.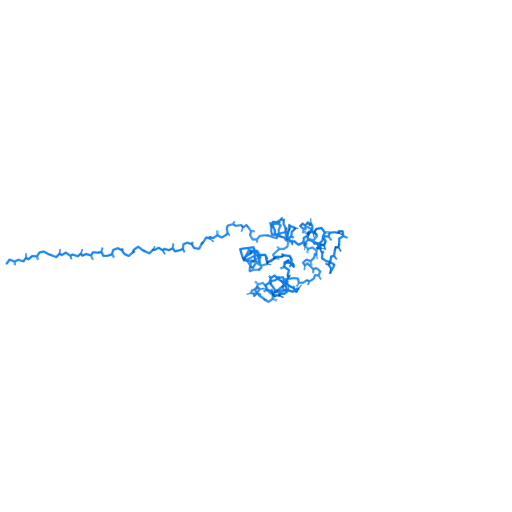085 1.00 97.19 86 PHE A CA 1
ATOM 641 C C . PHE A 1 86 ? -6.198 7.780 -0.305 1.00 97.19 86 PHE A C 1
ATOM 643 O O . PHE A 1 86 ? -6.855 8.059 -1.308 1.00 97.19 86 PHE A O 1
ATOM 650 N N . ILE A 1 87 ? -4.935 7.344 -0.398 1.00 97.25 87 ILE A N 1
ATOM 651 C CA . ILE A 1 87 ? -4.227 7.290 -1.687 1.00 97.25 87 ILE A CA 1
ATOM 652 C C . ILE A 1 87 ? -4.797 6.218 -2.630 1.00 97.25 87 ILE A C 1
ATOM 654 O O . ILE A 1 87 ? -4.750 6.383 -3.849 1.00 97.25 87 ILE A O 1
ATOM 658 N N . LEU A 1 88 ? -5.370 5.139 -2.084 1.00 97.94 88 LEU A N 1
ATOM 659 C CA . LEU A 1 88 ? -6.014 4.079 -2.866 1.00 97.94 88 LEU A CA 1
ATOM 660 C C . LEU A 1 88 ? -7.384 4.499 -3.423 1.00 97.94 88 LEU A C 1
ATOM 662 O O . LEU A 1 88 ? -7.798 4.002 -4.470 1.00 97.94 88 LEU A O 1
ATOM 666 N N . THR A 1 89 ? -8.078 5.414 -2.739 1.00 96.88 89 THR A N 1
ATOM 667 C CA . THR A 1 89 ? -9.474 5.789 -3.037 1.00 96.88 89 THR A CA 1
ATOM 668 C C . THR A 1 89 ? -9.641 7.192 -3.622 1.00 96.88 89 THR A C 1
ATOM 670 O O . THR A 1 89 ? -10.720 7.514 -4.125 1.00 96.88 89 THR A O 1
ATOM 673 N N . THR A 1 90 ? -8.594 8.029 -3.602 1.00 96.19 90 THR A N 1
ATOM 674 C CA . THR A 1 90 ? -8.601 9.328 -4.292 1.00 96.19 90 THR A CA 1
ATOM 675 C C . THR A 1 90 ? -8.728 9.150 -5.815 1.00 96.19 90 THR A C 1
ATOM 677 O O . THR A 1 90 ? -8.800 8.041 -6.341 1.00 96.19 90 THR A O 1
ATOM 680 N N . SER A 1 91 ? -8.805 10.248 -6.562 1.00 93.19 91 SER A N 1
ATOM 681 C CA . SER A 1 91 ? -9.035 10.230 -8.010 1.00 93.19 91 SER A CA 1
ATOM 682 C C . SER A 1 91 ? -7.912 10.914 -8.787 1.00 93.19 91 SER A C 1
ATOM 684 O O . SER A 1 91 ? -7.092 11.635 -8.225 1.00 93.19 91 SER A O 1
ATOM 686 N N . GLY A 1 92 ? -7.885 10.701 -10.103 1.00 91.25 92 GLY A N 1
ATOM 687 C CA . GLY A 1 92 ? -6.896 11.322 -10.982 1.00 91.25 92 GLY A CA 1
ATOM 688 C C . GLY A 1 92 ? -5.487 10.763 -10.790 1.00 91.25 92 GLY A C 1
ATOM 689 O O . GLY A 1 92 ? -5.313 9.595 -10.449 1.00 91.25 92 GLY A O 1
ATOM 690 N N . GLU A 1 93 ? -4.489 11.606 -11.047 1.00 90.94 93 GLU A N 1
ATOM 691 C CA . GLU A 1 93 ? -3.065 11.235 -11.032 1.00 90.94 93 GLU A CA 1
ATOM 692 C C . GLU A 1 93 ? -2.500 11.040 -9.618 1.00 90.94 93 GLU A C 1
ATOM 694 O O . GLU A 1 93 ? -1.418 10.482 -9.460 1.00 90.94 93 GLU A O 1
ATOM 699 N N . GLU A 1 94 ? -3.235 11.468 -8.590 1.00 92.44 94 GLU A N 1
ATOM 700 C CA . GLU A 1 94 ? -2.865 11.260 -7.188 1.00 92.44 94 GLU A CA 1
ATOM 701 C C . GLU A 1 94 ? -3.189 9.839 -6.709 1.00 92.44 94 GLU A C 1
ATOM 703 O O . GLU A 1 94 ? -2.587 9.359 -5.754 1.00 92.44 94 GLU A O 1
ATOM 708 N N . ARG A 1 95 ? -4.131 9.145 -7.361 1.00 96.56 95 ARG A N 1
ATOM 709 C CA . ARG A 1 95 ? -4.564 7.808 -6.948 1.00 96.56 95 ARG A CA 1
ATOM 710 C C . ARG A 1 95 ? -3.495 6.772 -7.259 1.00 96.56 95 ARG A C 1
ATOM 712 O O . ARG A 1 95 ? -3.033 6.667 -8.395 1.00 96.56 95 ARG A O 1
ATOM 719 N N . MET A 1 96 ? -3.211 5.913 -6.287 1.00 96.81 96 MET A N 1
ATOM 720 C CA . MET A 1 96 ? -2.395 4.722 -6.499 1.00 96.81 96 MET A CA 1
ATOM 721 C C . MET A 1 96 ? -3.260 3.457 -6.588 1.00 96.81 96 MET A C 1
ATOM 723 O O . MET A 1 96 ? -4.289 3.371 -5.918 1.00 96.81 96 MET A O 1
ATOM 727 N N . PRO A 1 97 ? -2.874 2.461 -7.404 1.00 95.75 97 PRO A N 1
ATOM 728 C CA . PRO A 1 97 ? -1.843 2.507 -8.454 1.00 95.75 97 PRO A CA 1
ATOM 729 C C . PRO A 1 97 ? -2.234 3.406 -9.642 1.00 95.75 97 PRO A C 1
ATOM 731 O O . PRO A 1 97 ? -3.359 3.330 -10.122 1.00 95.75 97 PRO A O 1
ATOM 734 N N . ILE A 1 98 ? -1.343 4.250 -10.166 1.00 92.50 98 ILE A N 1
ATOM 735 C CA . ILE A 1 98 ? -1.718 5.237 -11.206 1.00 92.50 98 ILE A CA 1
ATOM 736 C C . ILE A 1 98 ? -2.280 4.605 -12.497 1.00 92.50 98 ILE A C 1
ATOM 738 O O . ILE A 1 98 ? -3.134 5.185 -13.165 1.00 92.50 98 ILE A O 1
ATOM 742 N N . ASP A 1 99 ? -1.839 3.392 -12.821 1.00 87.56 99 ASP A N 1
ATOM 743 C CA . ASP A 1 99 ? -2.182 2.610 -14.011 1.00 87.56 99 ASP A CA 1
ATOM 744 C C . ASP A 1 99 ? -3.537 1.888 -13.927 1.00 87.56 99 ASP A C 1
ATOM 746 O O . ASP A 1 99 ? -4.097 1.520 -14.962 1.00 87.56 99 ASP A O 1
ATOM 750 N N . GLY A 1 100 ? -4.117 1.752 -12.733 1.00 91.44 100 GLY A N 1
ATOM 751 C CA . GLY A 1 100 ? -5.479 1.251 -12.560 1.00 91.44 100 GLY A CA 1
ATOM 752 C C . GLY A 1 100 ? -5.931 1.223 -11.097 1.00 91.44 100 GLY A C 1
ATOM 753 O O . GLY A 1 100 ? -5.096 1.072 -10.207 1.00 91.44 100 GLY A O 1
ATOM 754 N N . PRO A 1 101 ? -7.235 1.407 -10.812 1.00 95.69 101 PRO A N 1
ATOM 755 C CA . PRO A 1 101 ? -7.759 1.267 -9.456 1.00 95.69 101 PRO A CA 1
ATOM 756 C C . PRO A 1 101 ? -7.509 -0.138 -8.928 1.00 95.69 101 PRO A C 1
ATOM 758 O O . PRO A 1 101 ? -7.707 -1.126 -9.638 1.00 95.69 101 PRO A O 1
ATOM 761 N N . LEU A 1 102 ? -7.093 -0.203 -7.665 1.00 97.44 102 LEU A N 1
ATOM 762 C CA . LEU A 1 102 ? -7.051 -1.460 -6.945 1.00 97.44 102 LEU A CA 1
ATOM 763 C C . LEU A 1 102 ? -8.491 -2.004 -6.820 1.00 97.44 102 LEU A C 1
ATOM 765 O O . LEU A 1 102 ? -9.407 -1.203 -6.618 1.00 97.44 102 LEU A O 1
ATOM 769 N N . PRO A 1 103 ? -8.729 -3.322 -6.951 1.00 96.81 103 PRO A N 1
ATOM 770 C CA . PRO A 1 103 ? -10.061 -3.886 -6.769 1.00 96.81 103 PRO A CA 1
ATOM 771 C C . PRO A 1 103 ? -10.656 -3.547 -5.398 1.00 96.81 103 PRO A C 1
ATOM 773 O O . PRO A 1 103 ? -9.969 -3.640 -4.381 1.00 96.81 103 PRO A O 1
ATOM 776 N N . ASP A 1 104 ? -11.959 -3.258 -5.348 1.00 96.56 104 ASP A N 1
ATOM 777 C CA . ASP A 1 104 ? -12.653 -2.916 -4.096 1.00 96.56 104 ASP A CA 1
ATOM 778 C C . ASP A 1 104 ? -12.479 -3.992 -3.013 1.00 96.56 104 ASP A C 1
ATOM 780 O O . ASP A 1 104 ? -12.348 -3.679 -1.833 1.00 96.56 104 ASP A O 1
ATOM 784 N N . ALA A 1 105 ? -12.419 -5.270 -3.404 1.00 96.81 105 ALA A N 1
ATOM 785 C CA . ALA A 1 105 ? -12.186 -6.372 -2.474 1.00 96.81 105 ALA A CA 1
ATOM 786 C C . ALA A 1 105 ? -10.801 -6.295 -1.804 1.00 96.81 105 ALA A C 1
ATOM 788 O O . ALA A 1 105 ? -10.663 -6.643 -0.633 1.00 96.81 105 ALA A O 1
ATOM 789 N N . ASP A 1 106 ? -9.770 -5.849 -2.524 1.00 98.19 106 ASP A N 1
ATOM 790 C CA . ASP A 1 106 ? -8.405 -5.699 -2.002 1.00 98.19 106 ASP A CA 1
ATOM 791 C C . ASP A 1 106 ? -8.313 -4.494 -1.064 1.00 98.19 106 ASP A C 1
ATOM 793 O O . ASP A 1 106 ? -7.720 -4.601 0.009 1.00 98.19 106 ASP A O 1
ATOM 797 N N . ILE A 1 107 ? -8.967 -3.381 -1.417 1.00 98.25 107 ILE A N 1
ATOM 798 C CA . ILE A 1 107 ? -9.104 -2.219 -0.526 1.00 98.25 107 ILE A CA 1
ATOM 799 C C . ILE A 1 107 ? -9.821 -2.648 0.760 1.00 98.25 107 ILE A C 1
ATOM 801 O O . ILE A 1 107 ? -9.305 -2.421 1.852 1.00 98.25 107 ILE A O 1
ATOM 805 N N . ALA A 1 108 ? -10.938 -3.369 0.643 1.00 97.19 108 ALA A N 1
ATOM 806 C CA . ALA A 1 108 ? -11.678 -3.884 1.790 1.00 97.19 108 ALA A CA 1
ATOM 807 C C . ALA A 1 108 ? -10.848 -4.858 2.646 1.00 97.19 108 ALA A C 1
ATOM 809 O O . ALA A 1 108 ? -11.045 -4.930 3.858 1.00 97.19 108 ALA A O 1
ATOM 810 N N . LEU A 1 109 ? -9.924 -5.630 2.059 1.00 98.00 109 LEU A N 1
ATOM 811 C CA . LEU A 1 109 ? -9.001 -6.476 2.825 1.00 98.00 109 LEU A CA 1
ATOM 812 C C . LEU A 1 109 ? -8.007 -5.631 3.639 1.00 98.00 109 LEU A C 1
ATOM 814 O O . LEU A 1 109 ? -7.771 -5.939 4.809 1.00 98.00 109 LEU A O 1
ATOM 818 N N . ILE A 1 110 ? -7.482 -4.545 3.064 1.00 98.06 110 ILE A N 1
ATOM 819 C CA . ILE A 1 110 ? -6.602 -3.596 3.767 1.00 98.06 110 ILE A CA 1
ATOM 820 C C . ILE A 1 110 ? -7.361 -2.891 4.897 1.00 98.06 110 ILE A C 1
ATOM 822 O O . ILE A 1 110 ? -6.849 -2.807 6.010 1.00 98.06 110 ILE A O 1
ATOM 826 N N . GLU A 1 111 ? -8.594 -2.441 4.657 1.00 97.75 111 GLU A N 1
ATOM 827 C CA . GLU A 1 111 ? -9.443 -1.841 5.694 1.00 97.75 111 GLU A CA 1
ATOM 828 C C . GLU A 1 111 ? -9.697 -2.814 6.850 1.00 97.75 111 GLU A C 1
ATOM 830 O O . GLU A 1 111 ? -9.566 -2.431 8.012 1.00 97.75 111 GLU A O 1
ATOM 835 N N . ARG A 1 112 ? -9.992 -4.091 6.557 1.00 96.75 112 ARG A N 1
ATOM 836 C CA . ARG A 1 112 ? -10.149 -5.124 7.597 1.00 96.75 112 ARG A CA 1
ATOM 837 C C . ARG A 1 112 ? -8.871 -5.320 8.406 1.00 96.75 112 ARG A C 1
ATOM 839 O O . ARG A 1 112 ? -8.947 -5.438 9.624 1.00 96.75 112 ARG A O 1
ATOM 846 N N . TRP A 1 113 ? -7.708 -5.338 7.760 1.00 97.12 113 TRP A N 1
ATOM 847 C CA . TRP A 1 113 ? -6.427 -5.420 8.465 1.00 97.12 113 TRP A CA 1
ATOM 848 C C . TRP A 1 113 ? -6.185 -4.197 9.364 1.00 97.12 113 TRP A C 1
ATOM 850 O O . TRP A 1 113 ? -5.753 -4.366 10.505 1.00 97.12 113 TRP A O 1
ATOM 860 N N . ILE A 1 114 ? -6.542 -2.989 8.911 1.00 97.19 114 ILE A N 1
ATOM 861 C CA . ILE A 1 114 ? -6.466 -1.761 9.720 1.00 97.19 114 ILE A CA 1
ATOM 862 C C . ILE A 1 114 ? -7.365 -1.863 10.959 1.00 97.19 114 ILE A C 1
ATOM 864 O O . ILE A 1 114 ? -6.884 -1.665 12.074 1.00 97.19 114 ILE A O 1
ATOM 868 N N . ILE A 1 115 ? -8.631 -2.255 10.771 1.00 95.94 115 ILE A N 1
ATOM 869 C CA . ILE A 1 115 ? -9.611 -2.451 11.855 1.00 95.94 115 ILE A CA 1
ATOM 870 C C . ILE A 1 115 ? -9.128 -3.500 12.864 1.00 95.94 115 ILE A C 1
ATOM 872 O O . ILE A 1 115 ? -9.349 -3.362 14.067 1.00 95.94 115 ILE A O 1
ATOM 876 N N . ASN A 1 116 ? -8.428 -4.532 12.390 1.00 94.19 116 ASN A N 1
ATOM 877 C CA . ASN A 1 116 ? -7.867 -5.592 13.226 1.00 94.19 116 ASN A CA 1
ATOM 878 C C . ASN A 1 116 ? -6.571 -5.187 13.955 1.00 94.19 116 ASN A C 1
ATOM 880 O O . ASN A 1 116 ? -5.944 -6.035 14.584 1.00 94.19 116 ASN A O 1
ATOM 884 N N . GLY A 1 117 ? -6.172 -3.914 13.902 1.00 93.81 117 GLY A N 1
ATOM 885 C CA . GLY A 1 117 ? -5.034 -3.375 14.650 1.00 93.81 117 GLY A CA 1
ATOM 886 C C . GLY A 1 117 ? -3.788 -3.102 13.811 1.00 93.81 117 GLY A C 1
ATOM 887 O O . GLY A 1 117 ? -2.790 -2.646 14.365 1.00 93.81 117 GLY A O 1
ATOM 888 N N . ALA A 1 118 ? -3.844 -3.334 12.495 1.00 95.44 118 ALA A N 1
ATOM 889 C CA . ALA A 1 118 ? -2.772 -3.030 11.549 1.00 95.44 118 ALA A CA 1
ATOM 890 C C . ALA A 1 118 ? -1.396 -3.588 11.957 1.00 95.44 118 ALA A C 1
ATOM 892 O O . ALA A 1 118 ? -0.364 -2.931 11.785 1.00 95.44 118 ALA A O 1
ATOM 893 N N . GLU A 1 119 ? -1.371 -4.794 12.531 1.00 95.12 119 GLU A N 1
ATOM 894 C CA . GLU A 1 119 ? -0.119 -5.410 12.955 1.00 95.12 119 GLU A CA 1
ATOM 895 C C . GLU A 1 119 ? 0.788 -5.645 11.745 1.00 95.12 119 GLU A C 1
ATOM 897 O O . GLU A 1 119 ? 0.371 -6.198 10.728 1.00 95.12 119 GLU A O 1
ATOM 902 N N . LEU A 1 120 ? 2.035 -5.193 11.872 1.00 93.00 120 LEU A N 1
ATOM 903 C CA . LEU A 1 120 ? 3.070 -5.244 10.841 1.00 93.00 120 LEU A CA 1
ATOM 904 C C . LEU A 1 120 ? 3.954 -6.497 10.974 1.00 93.00 120 LEU A C 1
ATOM 906 O O . LEU A 1 120 ? 5.138 -6.438 10.646 1.00 93.00 120 LEU A O 1
ATOM 910 N N . GLU A 1 121 ? 3.426 -7.588 11.527 1.00 82.06 121 GLU A N 1
ATOM 911 C CA . GLU A 1 121 ? 4.150 -8.859 11.717 1.00 82.06 121 GLU A CA 1
ATOM 912 C C . GLU A 1 121 ? 4.593 -9.477 10.378 1.00 82.06 121 GLU A C 1
ATOM 914 O O . GLU A 1 121 ? 3.885 -9.350 9.354 1.00 82.06 121 GLU A O 1
#

Solvent-accessible surface area (backbone atoms only — not comparable to full-atom values): 7173 Å² total; per-residue (Å²): 139,84,84,82,87,79,84,79,79,80,81,78,80,77,78,71,79,72,70,81,74,79,81,69,72,58,44,42,50,53,43,25,64,72,45,37,22,74,59,41,24,40,94,86,31,19,12,87,90,54,27,47,97,75,30,26,21,64,38,54,68,44,32,44,50,38,40,68,77,64,53,35,69,80,42,46,93,39,47,77,76,10,56,55,47,40,35,48,68,48,68,73,87,74,13,40,39,75,92,47,78,65,55,67,70,59,53,52,39,53,39,50,18,27,60,72,64,53,59,76,102

Secondary structure (DSSP, 8-state):
-PPPP------------------S---HHHHIIIIIHHHHSSTTSSSTTT-GGG---SSHHHHHHHHHHHT----TT-GGGSHHHHHHH--GGGSSSTTSPPPHHHHHHHHHHHHTT----

Radius of gyration: 22.33 Å; Cα contacts (8 Å, |Δi|>4): 148; chains: 1; bounding box: 88×39×29 Å

Nearest PDB structures (foldseek):
  3c2b-assembly1_B  TM=2.390E-01  e=6.060E+00  Agrobacterium fabrum str. C58